Protein AF-A0A7G1P0U5-F1 (afdb_monomer_lite)

Organism: NCBI:txid47760

Secondary structure (DSSP, 8-state):
-PPP-TTSSSS-HHHHHHHHHHHHHHHHHTT--TTTHHHHHHHHHHHTT--HHHHHHHHHHH-TTTS-EESSSSS--SSEEE-HHHHHHHHHTT-----------TTSPP-

pLDDT: mean 77.1, std 14.87, range [30.61, 93.44]

Radius of gyration: 14.6 Å; chains: 1; bounding box: 36×37×36 Å

Foldseek 3Di:
DDDDPPLQQDDDLVVLQVLLVVCVVVCVVVVPDLQCSLVSSLVSVVVVVDDPSSSVVSSQCSHPVRHFAFPDQAPDGPATPHCRVNVVSCVVSVHDGGHGDDDDDPPDDRD

Structure (mmCIF, N/CA/C/O backbone):
data_AF-A0A7G1P0U5-F1
#
_entry.id   AF-A0A7G1P0U5-F1
#
loop_
_atom_site.group_PDB
_atom_site.id
_atom_site.type_symbol
_atom_site.label_atom_id
_atom_site.label_alt_id
_atom_site.label_comp_id
_atom_site.label_asym_id
_atom_site.label_entity_id
_atom_site.label_seq_id
_atom_site.pdbx_PDB_ins_code
_atom_site.Cartn_x
_atom_site.Cartn_y
_atom_site.Cartn_z
_atom_site.occupancy
_atom_site.B_iso_or_equiv
_atom_site.auth_seq_id
_atom_site.auth_comp_id
_atom_site.auth_asym_id
_atom_site.auth_atom_id
_atom_site.pdbx_PDB_model_num
ATOM 1 N N . MET A 1 1 ? 10.736 25.171 19.314 1.00 32.69 1 MET A N 1
ATOM 2 C CA . MET A 1 1 ? 9.433 24.479 19.254 1.00 32.69 1 MET A CA 1
ATOM 3 C C . MET A 1 1 ? 9.330 23.809 17.894 1.00 32.69 1 MET A C 1
ATOM 5 O O . MET A 1 1 ? 9.137 24.509 16.912 1.00 32.69 1 MET A O 1
ATOM 9 N N . GLY A 1 2 ? 9.586 22.502 17.818 1.00 32.84 2 GLY A N 1
ATOM 10 C CA . GLY A 1 2 ? 9.363 21.719 16.599 1.00 32.84 2 GLY A CA 1
ATOM 11 C C . GLY A 1 2 ? 7.915 21.244 16.590 1.00 32.84 2 GLY A C 1
ATOM 12 O O . GLY A 1 2 ? 7.485 20.626 17.561 1.00 32.84 2 GLY A O 1
ATOM 13 N N . GLY A 1 3 ? 7.150 21.608 15.561 1.00 30.61 3 GLY A N 1
ATOM 14 C CA . GLY A 1 3 ? 5.766 21.159 15.403 1.00 30.61 3 GLY A CA 1
ATOM 15 C C . GLY A 1 3 ? 5.688 19.636 15.237 1.00 30.61 3 GLY A C 1
ATOM 16 O O . GLY A 1 3 ? 6.656 19.025 14.777 1.00 30.61 3 GLY A O 1
ATOM 17 N N . PRO A 1 4 ? 4.570 18.999 15.619 1.00 42.53 4 PRO A N 1
ATOM 18 C CA . PRO A 1 4 ? 4.472 17.552 15.572 1.00 42.53 4 PRO A CA 1
ATOM 19 C C . PRO A 1 4 ? 4.399 17.082 14.112 1.00 42.53 4 PRO A C 1
ATOM 21 O O . PRO A 1 4 ? 3.603 17.590 13.323 1.00 42.53 4 PRO A O 1
ATOM 24 N N . ALA A 1 5 ? 5.213 16.083 13.762 1.00 44.66 5 ALA A N 1
ATOM 25 C CA . ALA A 1 5 ? 5.191 15.353 12.489 1.00 44.66 5 ALA A CA 1
ATOM 26 C C . ALA A 1 5 ? 3.934 14.449 12.369 1.00 44.66 5 ALA A C 1
ATOM 28 O O . ALA A 1 5 ? 4.006 13.253 12.098 1.00 44.66 5 ALA A O 1
ATOM 29 N N . ALA A 1 6 ? 2.758 15.025 12.623 1.00 43.09 6 ALA A N 1
ATOM 30 C CA . ALA A 1 6 ? 1.511 14.361 13.006 1.00 43.09 6 ALA A CA 1
ATOM 31 C C . ALA A 1 6 ? 0.664 13.800 11.846 1.00 43.09 6 ALA A C 1
ATOM 33 O O . ALA A 1 6 ? -0.531 13.594 12.016 1.00 43.09 6 ALA A O 1
ATOM 34 N N . GLY A 1 7 ? 1.234 13.562 10.663 1.00 46.41 7 GLY A N 1
ATOM 35 C CA . GLY A 1 7 ? 0.455 13.056 9.520 1.00 46.41 7 GLY A CA 1
ATOM 36 C C . GLY A 1 7 ? 0.308 11.529 9.478 1.00 46.41 7 GLY A C 1
ATOM 37 O O . GLY A 1 7 ? -0.741 11.012 9.107 1.00 46.41 7 GLY A O 1
ATOM 38 N N . HIS A 1 8 ? 1.357 10.801 9.875 1.00 51.72 8 HIS A N 1
ATOM 39 C CA . HIS A 1 8 ? 1.498 9.362 9.594 1.00 51.72 8 HIS A CA 1
ATOM 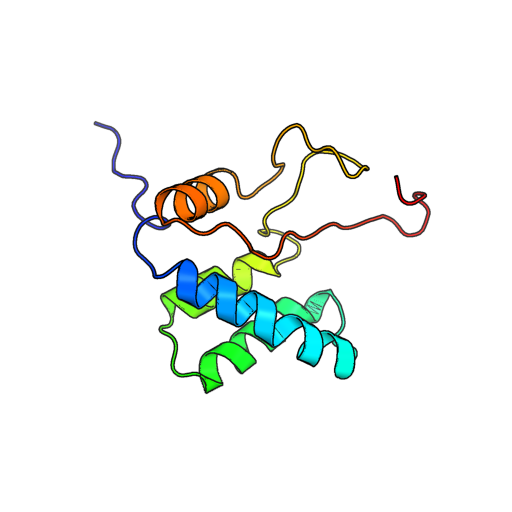40 C C . HIS A 1 8 ? 1.201 8.442 10.791 1.00 51.72 8 HIS A C 1
ATOM 42 O O . HIS A 1 8 ? 1.173 7.224 10.635 1.00 51.72 8 HIS A O 1
ATOM 48 N N . HIS A 1 9 ? 0.973 9.002 11.981 1.00 52.38 9 HIS A N 1
ATOM 49 C CA . HIS A 1 9 ? 0.827 8.234 13.225 1.00 52.38 9 HIS A CA 1
ATOM 50 C C . HIS A 1 9 ? -0.627 7.896 13.608 1.00 52.38 9 HIS A C 1
ATOM 52 O O . HIS A 1 9 ? -0.827 7.211 14.603 1.00 52.38 9 HIS A O 1
ATOM 58 N N . PHE A 1 10 ? -1.639 8.370 12.868 1.00 54.94 10 PHE A N 1
ATOM 59 C CA . PHE A 1 10 ? -3.024 8.390 13.375 1.00 54.94 10 PHE A CA 1
ATOM 60 C C . PHE A 1 10 ? -4.038 7.484 12.679 1.00 54.94 10 PHE A C 1
ATOM 62 O O . PHE A 1 10 ? -5.170 7.420 13.152 1.00 54.94 10 PHE A O 1
ATOM 69 N N . GLY A 1 11 ? -3.697 6.795 11.592 1.00 67.38 11 GLY A N 1
ATOM 70 C CA . GLY A 1 11 ? -4.661 5.895 10.961 1.00 67.38 11 GLY A CA 1
ATOM 71 C C . GLY A 1 11 ? -4.399 4.416 11.216 1.00 67.38 11 GLY A C 1
ATOM 72 O O . GLY A 1 11 ? -3.353 4.022 11.733 1.00 67.38 11 GLY A O 1
ATOM 73 N N . ASP A 1 12 ? -5.400 3.602 10.883 1.00 81.94 12 ASP A N 1
ATOM 74 C CA . ASP A 1 12 ? -5.431 2.170 11.168 1.00 81.94 12 ASP A CA 1
ATOM 75 C C . ASP A 1 12 ? -4.486 1.402 10.230 1.00 81.94 12 ASP A C 1
ATOM 77 O O . ASP A 1 12 ? -4.867 0.843 9.196 1.00 81.94 12 ASP A O 1
ATOM 81 N N . TRP A 1 13 ? -3.206 1.379 10.603 1.00 83.00 13 TRP A N 1
ATOM 82 C CA . TRP A 1 13 ? -2.170 0.642 9.884 1.00 83.00 13 TRP A CA 1
ATOM 83 C C . TRP A 1 13 ? -2.417 -0.869 9.854 1.00 83.00 13 TRP A C 1
ATOM 85 O O . TRP A 1 13 ? -1.911 -1.535 8.946 1.00 83.00 13 TRP A O 1
ATOM 95 N N . HIS A 1 14 ? -3.197 -1.424 10.787 1.00 86.44 14 HIS A N 1
ATOM 96 C CA . HIS A 1 14 ? -3.593 -2.829 10.740 1.00 86.44 14 HIS A CA 1
ATOM 97 C C . HIS A 1 14 ? -4.528 -3.078 9.567 1.00 86.44 14 HIS A C 1
ATOM 99 O O . HIS A 1 14 ? -4.247 -3.942 8.733 1.00 86.44 14 HIS A O 1
ATOM 105 N N . ARG A 1 15 ? -5.600 -2.291 9.466 1.00 85.06 15 ARG A N 1
ATOM 106 C CA . ARG A 1 15 ? -6.546 -2.394 8.357 1.00 85.06 15 ARG A CA 1
ATOM 107 C C . ARG A 1 15 ? -5.883 -2.076 7.022 1.00 85.06 15 ARG A C 1
ATOM 109 O O . ARG A 1 15 ? -6.058 -2.839 6.075 1.00 85.06 15 ARG A O 1
ATOM 116 N N . GLY A 1 16 ? -5.063 -1.026 6.963 1.00 84.38 16 GLY A N 1
ATOM 117 C CA . GLY A 1 16 ? -4.273 -0.701 5.774 1.00 84.38 16 GLY A CA 1
ATOM 118 C C . GLY A 1 16 ? -3.368 -1.861 5.348 1.00 84.38 16 GLY A C 1
ATOM 119 O O . GLY A 1 16 ? -3.407 -2.296 4.205 1.00 84.38 16 GLY A O 1
ATOM 120 N N . SER A 1 17 ? -2.606 -2.452 6.267 1.00 87.75 17 SER A N 1
ATOM 121 C CA . SER A 1 17 ? -1.707 -3.558 5.908 1.00 87.75 17 SER A CA 1
ATOM 122 C C . SER A 1 17 ? -2.461 -4.822 5.484 1.00 87.75 17 SER A C 1
ATOM 124 O O . SER A 1 17 ? -2.016 -5.516 4.574 1.00 87.75 17 SER A O 1
ATOM 126 N N . LEU A 1 18 ? -3.616 -5.111 6.093 1.00 89.31 18 LEU A N 1
ATOM 127 C CA . LEU A 1 18 ? -4.471 -6.228 5.682 1.00 89.31 18 LEU A CA 1
ATOM 128 C C . LEU A 1 18 ? -5.021 -6.031 4.269 1.00 89.31 18 LEU A C 1
ATOM 130 O O . LEU A 1 18 ? -4.903 -6.937 3.452 1.00 89.31 18 LEU A O 1
ATOM 134 N N . VAL A 1 19 ? -5.556 -4.846 3.960 1.00 89.31 19 VAL A N 1
ATOM 135 C CA . VAL A 1 19 ? -6.070 -4.542 2.616 1.00 89.31 19 VAL A CA 1
ATOM 136 C C . VAL A 1 19 ? -4.950 -4.566 1.580 1.00 89.31 19 VAL A C 1
ATOM 138 O O . VAL A 1 19 ? -5.145 -5.102 0.494 1.00 89.31 19 VAL A O 1
ATOM 141 N N . ALA A 1 20 ? -3.763 -4.051 1.913 1.00 88.62 20 ALA A N 1
ATOM 142 C CA . ALA A 1 20 ? -2.613 -4.131 1.020 1.00 88.62 20 ALA A CA 1
ATOM 143 C C . ALA A 1 20 ? -2.279 -5.588 0.678 1.00 88.62 20 ALA A C 1
ATOM 145 O O . ALA A 1 20 ? -2.105 -5.909 -0.493 1.00 88.62 20 ALA A O 1
ATOM 146 N N . LEU A 1 21 ? -2.209 -6.467 1.680 1.00 90.38 21 LEU A N 1
ATOM 147 C CA . LEU A 1 21 ? -1.894 -7.882 1.477 1.00 90.38 21 LEU A CA 1
ATOM 148 C C . LEU A 1 21 ? -2.994 -8.630 0.711 1.00 90.38 21 LEU A C 1
ATOM 150 O O . LEU A 1 21 ? -2.677 -9.521 -0.070 1.00 90.38 21 LEU A O 1
ATOM 154 N N . ASP A 1 22 ? -4.257 -8.262 0.919 1.00 91.19 22 ASP A N 1
ATOM 155 C CA . ASP A 1 22 ? -5.421 -8.877 0.273 1.00 91.19 22 ASP A CA 1
ATOM 156 C C . ASP A 1 22 ? -5.588 -8.448 -1.196 1.00 91.19 22 ASP A C 1
ATOM 158 O O . ASP A 1 22 ? -5.972 -9.248 -2.045 1.00 91.19 22 ASP A O 1
ATOM 162 N N . ALA A 1 23 ? -5.225 -7.207 -1.529 1.00 89.94 23 ALA A N 1
ATOM 163 C CA . ALA A 1 23 ? -5.297 -6.701 -2.899 1.00 89.94 23 ALA A CA 1
ATOM 164 C C . ALA A 1 23 ? -4.185 -7.261 -3.810 1.00 89.94 23 ALA A C 1
ATOM 166 O O . ALA A 1 23 ? -4.350 -7.311 -5.031 1.00 89.94 23 ALA A O 1
ATOM 167 N N . LEU A 1 24 ? -3.052 -7.688 -3.234 1.00 88.56 24 LEU A N 1
ATOM 168 C CA . LEU A 1 24 ? -1.880 -8.135 -3.993 1.00 88.56 24 LEU A CA 1
ATOM 169 C C . LEU A 1 24 ? -2.166 -9.357 -4.892 1.00 88.56 24 LEU A C 1
ATOM 171 O O . LEU A 1 24 ? -1.839 -9.285 -6.079 1.00 88.56 24 LEU A O 1
ATOM 175 N N . PRO A 1 25 ? -2.789 -10.453 -4.405 1.00 90.94 25 PRO A N 1
ATOM 176 C CA . PRO A 1 25 ? -3.160 -11.582 -5.257 1.00 90.94 25 PRO A CA 1
ATOM 177 C C . PRO A 1 25 ? -4.081 -11.194 -6.418 1.00 90.94 25 PRO A C 1
ATOM 179 O O . PRO A 1 25 ? -3.908 -11.704 -7.523 1.00 90.94 25 PRO A O 1
ATOM 182 N N . SER A 1 26 ? -5.026 -10.278 -6.193 1.00 90.44 26 SER A N 1
ATOM 183 C CA . SER A 1 26 ? -5.963 -9.816 -7.224 1.00 90.44 26 SER A CA 1
ATOM 184 C C . SER A 1 26 ? -5.242 -9.026 -8.318 1.00 90.44 26 SER A C 1
ATOM 186 O O . SER A 1 26 ? -5.369 -9.355 -9.497 1.00 90.44 26 SER A O 1
ATOM 188 N N . ALA A 1 27 ? -4.373 -8.082 -7.938 1.00 89.62 27 ALA A N 1
ATOM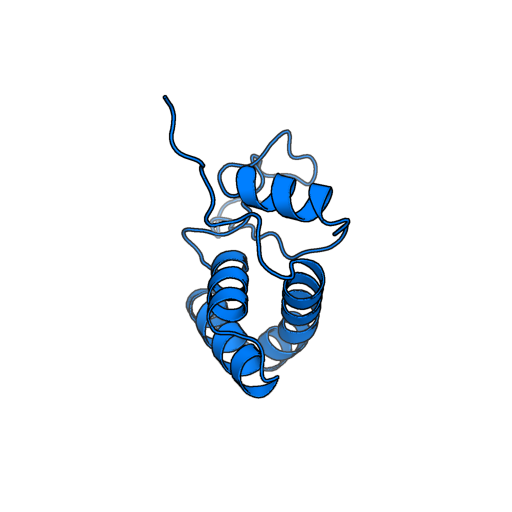 189 C CA . ALA A 1 27 ? -3.543 -7.337 -8.887 1.00 89.62 27 ALA A CA 1
ATOM 190 C C . ALA A 1 27 ? -2.618 -8.262 -9.705 1.00 89.62 27 ALA A C 1
ATOM 192 O O . ALA A 1 27 ? -2.438 -8.074 -10.910 1.00 89.62 27 ALA A O 1
ATOM 193 N N . GLN A 1 28 ? -2.058 -9.298 -9.066 1.00 90.06 28 GLN A N 1
ATOM 194 C CA . GLN A 1 28 ? -1.242 -10.315 -9.737 1.00 90.06 28 GLN A CA 1
ATOM 195 C C . GLN A 1 28 ? -2.060 -11.162 -10.718 1.00 90.06 28 GLN A C 1
ATOM 197 O O . GLN A 1 28 ? -1.616 -11.401 -11.842 1.00 90.06 28 GLN A O 1
ATOM 202 N N . HIS A 1 29 ? -3.251 -11.604 -10.310 1.00 93.44 29 HIS A N 1
ATOM 203 C CA . HIS A 1 29 ? -4.154 -12.392 -11.144 1.00 93.44 29 HIS A CA 1
ATOM 204 C C . HIS A 1 29 ? -4.589 -11.614 -12.395 1.00 93.44 29 HIS A C 1
ATOM 206 O O . HIS A 1 29 ? -4.585 -12.158 -13.500 1.00 93.44 29 HIS A O 1
ATOM 212 N N . GLU A 1 30 ? -4.891 -10.326 -12.238 1.00 93.25 30 GLU A N 1
ATOM 213 C CA . GLU A 1 30 ? -5.272 -9.426 -13.332 1.00 93.25 30 GLU A CA 1
ATOM 214 C C . GLU A 1 30 ? -4.083 -8.925 -14.166 1.00 93.25 30 GLU A C 1
ATOM 216 O O . GLU A 1 30 ? -4.277 -8.281 -15.196 1.00 93.25 30 GLU A O 1
ATOM 221 N N . ARG A 1 31 ? -2.847 -9.265 -13.769 1.00 92.50 31 ARG A N 1
ATOM 222 C CA . ARG A 1 31 ? -1.602 -8.829 -14.423 1.00 92.50 31 ARG A CA 1
ATOM 223 C C . ARG A 1 31 ? -1.514 -7.308 -14.557 1.00 92.50 31 ARG A C 1
ATOM 225 O O . ARG A 1 31 ? -1.061 -6.794 -15.583 1.00 92.50 31 ARG A O 1
ATOM 232 N N . VAL A 1 32 ? -1.938 -6.601 -13.512 1.00 92.06 32 VAL A N 1
ATOM 233 C CA . VAL A 1 32 ? -1.818 -5.144 -13.425 1.00 92.06 32 VAL A CA 1
ATOM 234 C C . VAL A 1 32 ? -0.343 -4.770 -13.565 1.00 92.06 32 VAL A C 1
ATOM 236 O O . VAL A 1 32 ? 0.527 -5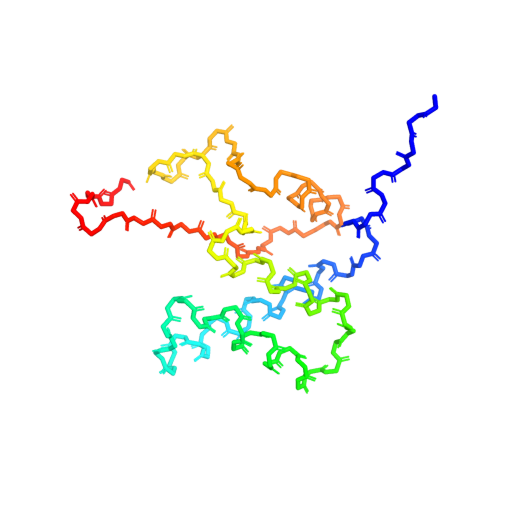.380 -12.936 1.00 92.06 32 VAL A O 1
ATOM 239 N N . LYS A 1 33 ? -0.044 -3.793 -14.424 1.00 89.31 33 LYS A N 1
ATOM 240 C CA . LYS A 1 33 ? 1.332 -3.323 -14.607 1.00 89.31 33 LYS A CA 1
ATOM 241 C C . LYS A 1 33 ? 1.830 -2.674 -13.325 1.00 89.31 33 LYS A C 1
ATOM 243 O O . LYS A 1 33 ? 1.045 -2.058 -12.612 1.00 89.31 33 LYS A O 1
ATOM 248 N N . ALA A 1 34 ? 3.128 -2.773 -13.049 1.00 82.88 34 ALA A N 1
ATOM 249 C CA . ALA A 1 34 ? 3.716 -2.261 -11.811 1.00 82.88 34 ALA A CA 1
ATOM 250 C C . ALA A 1 34 ? 3.387 -0.775 -11.573 1.00 82.88 34 ALA A C 1
ATOM 252 O O . ALA A 1 34 ? 3.065 -0.394 -10.450 1.00 82.88 34 ALA A O 1
ATOM 253 N N . GLU A 1 35 ? 3.399 0.037 -12.634 1.00 85.19 35 GLU A N 1
ATOM 254 C CA . GLU A 1 35 ? 3.023 1.453 -12.604 1.00 85.19 35 GLU A CA 1
ATOM 255 C C . GLU A 1 35 ? 1.557 1.714 -12.216 1.00 85.19 35 GLU A C 1
ATOM 257 O O . GLU A 1 35 ? 1.257 2.758 -11.638 1.00 85.19 35 GLU A O 1
ATOM 262 N N . ASP A 1 36 ? 0.670 0.749 -12.456 1.00 88.94 36 ASP A N 1
ATOM 263 C CA . ASP A 1 36 ? -0.774 0.869 -12.249 1.00 88.94 36 ASP A CA 1
ATOM 264 C C . ASP A 1 36 ? -1.241 0.227 -10.926 1.00 88.94 36 ASP A C 1
ATOM 266 O O . ASP A 1 36 ? -2.355 0.494 -10.469 1.00 88.94 36 ASP A O 1
ATOM 270 N N . VAL A 1 37 ? -0.402 -0.584 -10.258 1.00 88.25 37 VAL A N 1
ATOM 271 C CA . VAL A 1 37 ? -0.788 -1.316 -9.030 1.00 88.25 37 VAL A CA 1
ATOM 272 C C . VAL A 1 37 ? -1.246 -0.369 -7.919 1.00 88.25 37 VAL A C 1
ATOM 274 O O . VAL A 1 37 ? -2.218 -0.663 -7.228 1.00 88.25 37 VAL A O 1
ATOM 277 N N . ALA A 1 38 ? -0.598 0.787 -7.746 1.00 87.69 38 ALA A N 1
ATOM 278 C CA . ALA A 1 38 ? -0.994 1.747 -6.713 1.00 87.69 38 ALA A CA 1
ATOM 279 C C . ALA A 1 38 ? -2.413 2.297 -6.932 1.00 87.69 38 ALA A C 1
ATOM 281 O O . ALA A 1 38 ? -3.180 2.419 -5.975 1.00 87.69 38 ALA A O 1
ATOM 282 N N . ALA A 1 39 ? -2.772 2.592 -8.186 1.00 87.75 39 ALA A N 1
ATOM 283 C CA . ALA A 1 39 ? -4.110 3.051 -8.544 1.00 87.75 39 ALA A CA 1
ATOM 284 C C . ALA A 1 39 ? -5.141 1.931 -8.347 1.00 87.75 39 ALA A C 1
ATOM 286 O O . ALA A 1 39 ? -6.149 2.143 -7.674 1.00 87.75 39 ALA A O 1
ATOM 287 N N . TYR A 1 40 ? -4.833 0.722 -8.828 1.00 89.62 40 TYR A N 1
ATOM 288 C CA . TYR A 1 40 ? -5.682 -0.459 -8.660 1.00 89.62 40 TYR A CA 1
ATOM 289 C C . TYR A 1 40 ? -5.995 -0.746 -7.185 1.00 89.62 40 TYR A C 1
ATOM 291 O O . TYR A 1 40 ? -7.153 -0.914 -6.808 1.00 89.62 40 TYR A O 1
ATOM 299 N N . VAL A 1 41 ? -4.977 -0.750 -6.316 1.00 87.81 41 VAL A N 1
ATOM 300 C CA . VAL A 1 41 ? -5.173 -0.993 -4.878 1.00 87.81 41 VAL A CA 1
ATOM 301 C C . VAL A 1 41 ? -5.993 0.129 -4.238 1.00 87.81 41 VAL A C 1
ATOM 303 O O . VAL A 1 41 ? -6.805 -0.146 -3.357 1.00 87.81 41 VAL A O 1
ATOM 306 N N . GLY A 1 42 ? -5.837 1.377 -4.690 1.00 86.50 42 GLY A N 1
ATOM 307 C CA . GLY A 1 42 ? -6.671 2.500 -4.253 1.00 86.50 42 GLY A CA 1
ATOM 308 C C . GLY A 1 42 ? -8.157 2.321 -4.590 1.00 86.50 42 GLY A C 1
ATOM 309 O O . GLY A 1 42 ? -9.019 2.615 -3.758 1.00 86.50 42 GLY A O 1
ATOM 310 N N . GLU A 1 43 ? -8.466 1.796 -5.776 1.00 87.94 43 GLU A N 1
ATOM 311 C CA . GLU A 1 43 ? -9.837 1.481 -6.202 1.00 87.94 43 GLU A CA 1
ATOM 312 C C . GLU A 1 43 ? -10.405 0.264 -5.461 1.00 87.94 43 GLU A C 1
ATOM 314 O O . GLU A 1 43 ? -11.521 0.331 -4.936 1.00 87.94 43 GLU A O 1
ATOM 319 N N . TYR A 1 44 ? -9.614 -0.806 -5.324 1.00 87.56 44 TYR A N 1
ATOM 320 C CA . TYR A 1 44 ? -9.954 -1.979 -4.512 1.00 87.56 44 TYR A CA 1
ATOM 321 C C . TYR A 1 44 ? -10.321 -1.564 -3.084 1.00 87.56 44 TYR A C 1
ATOM 323 O O . TYR A 1 44 ? -11.375 -1.913 -2.550 1.00 87.56 44 TYR A O 1
ATOM 331 N N . ALA A 1 45 ? -9.476 -0.721 -2.493 1.00 85.62 45 ALA A N 1
ATOM 332 C CA . ALA A 1 45 ? -9.667 -0.144 -1.181 1.00 85.62 45 ALA A CA 1
ATOM 333 C C . ALA A 1 45 ? -10.962 0.675 -1.083 1.00 85.62 45 ALA A C 1
ATOM 335 O O . ALA A 1 45 ? -11.729 0.522 -0.130 1.00 85.62 45 ALA A O 1
ATOM 336 N N . ALA A 1 46 ? -11.250 1.522 -2.073 1.00 84.94 46 ALA A N 1
ATOM 337 C CA . ALA A 1 46 ? -12.480 2.307 -2.099 1.00 84.94 46 ALA A CA 1
ATOM 338 C C . ALA A 1 46 ? -13.741 1.426 -2.039 1.00 84.94 46 ALA A C 1
ATOM 340 O O . ALA A 1 46 ? -14.684 1.777 -1.324 1.00 84.94 46 ALA A O 1
ATOM 341 N N . GLY A 1 47 ? -13.725 0.266 -2.705 1.00 84.81 47 GLY A N 1
ATOM 342 C CA . GLY A 1 47 ? -14.802 -0.728 -2.657 1.00 84.81 47 GLY A CA 1
ATOM 343 C C . GLY A 1 47 ? -15.057 -1.328 -1.266 1.00 84.81 47 GLY A C 1
ATOM 344 O O . GLY A 1 47 ? -16.170 -1.765 -0.983 1.00 84.81 47 GLY A O 1
ATOM 345 N N . LEU A 1 48 ? -14.068 -1.287 -0.366 1.00 85.31 48 LEU A N 1
ATOM 346 C CA . LEU A 1 48 ? -14.149 -1.820 1.002 1.00 85.31 48 LEU A CA 1
ATOM 347 C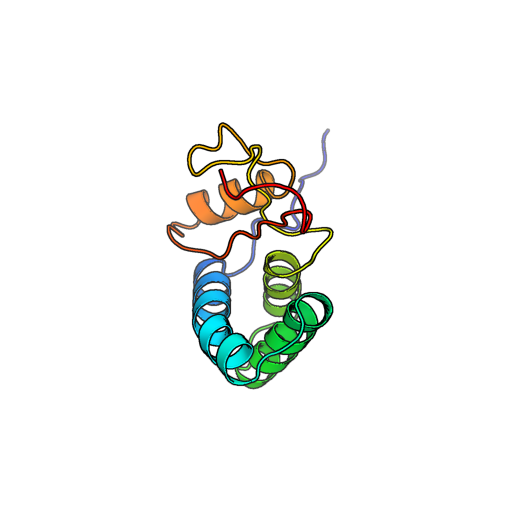 C . LEU A 1 48 ? -14.579 -0.781 2.053 1.00 85.31 48 LEU A C 1
ATOM 349 O O . LEU A 1 48 ? -14.564 -1.063 3.257 1.00 85.31 48 LEU A O 1
ATOM 353 N N . GLY A 1 49 ? -14.931 0.436 1.628 1.00 82.31 49 GLY A N 1
ATOM 354 C CA . GLY A 1 49 ? -15.425 1.484 2.525 1.00 82.31 49 GLY A CA 1
ATOM 355 C C . GLY A 1 49 ? -14.383 2.013 3.517 1.00 82.31 49 GLY A C 1
ATOM 356 O O . GLY A 1 49 ? -14.748 2.523 4.574 1.00 82.31 49 GLY A O 1
ATOM 357 N N . ILE A 1 50 ? -13.090 1.886 3.209 1.00 79.12 50 ILE A N 1
ATOM 358 C CA . ILE A 1 50 ? -12.018 2.516 3.996 1.00 79.12 50 ILE A CA 1
ATOM 359 C C . ILE A 1 50 ? -11.980 4.024 3.759 1.00 79.12 50 ILE A C 1
ATOM 361 O O . ILE A 1 50 ? -12.384 4.517 2.700 1.00 79.12 50 ILE A O 1
ATOM 365 N N . SER A 1 51 ? -11.513 4.760 4.761 1.00 79.44 51 SER A N 1
ATOM 366 C CA . SER A 1 51 ? -11.417 6.219 4.737 1.00 79.44 51 SER A CA 1
ATOM 367 C C . SER A 1 51 ? -10.427 6.716 3.683 1.00 79.44 51 SER A C 1
ATOM 369 O O . SER A 1 51 ? -9.540 5.988 3.238 1.00 79.44 51 SER A O 1
ATOM 371 N N . THR A 1 52 ? -10.557 7.982 3.287 1.00 78.31 52 THR A N 1
ATOM 372 C CA . THR A 1 52 ? -9.638 8.619 2.332 1.00 78.31 52 THR A CA 1
ATOM 373 C C . THR A 1 52 ? -8.188 8.562 2.809 1.00 78.31 52 THR A C 1
ATOM 375 O O . THR A 1 52 ? -7.316 8.202 2.027 1.00 78.31 52 THR A O 1
ATOM 378 N N . TRP A 1 53 ? -7.936 8.816 4.098 1.00 77.00 53 TRP A N 1
ATOM 379 C CA . TRP A 1 53 ? -6.589 8.719 4.666 1.00 77.00 53 TRP A CA 1
ATOM 380 C C . TRP A 1 53 ? -6.020 7.302 4.530 1.00 77.00 53 TRP A C 1
ATOM 382 O O . TRP A 1 53 ? -4.881 7.132 4.109 1.00 77.00 53 TRP A O 1
ATOM 392 N N . GLU A 1 54 ? -6.816 6.268 4.834 1.00 74.62 54 GLU A N 1
ATOM 393 C CA . GLU A 1 54 ? -6.362 4.872 4.730 1.00 74.62 54 GLU A CA 1
ATOM 394 C C . GLU A 1 54 ? -6.053 4.499 3.277 1.00 74.62 54 GLU A C 1
ATOM 396 O O . GLU A 1 54 ? -5.085 3.785 3.027 1.00 74.62 54 GLU A O 1
ATOM 401 N N . ARG A 1 55 ? -6.825 5.022 2.315 1.00 76.19 55 ARG A N 1
ATOM 402 C CA . ARG A 1 55 ? -6.566 4.840 0.877 1.00 76.19 55 ARG A CA 1
ATOM 403 C C . ARG A 1 55 ? -5.279 5.522 0.433 1.00 76.19 55 ARG A C 1
ATOM 405 O O . ARG A 1 55 ? -4.507 4.924 -0.309 1.00 76.19 55 ARG A O 1
ATOM 412 N N . GLU A 1 56 ? -5.034 6.746 0.887 1.00 74.94 56 GLU A N 1
ATOM 413 C CA . GLU A 1 56 ? -3.795 7.467 0.590 1.00 74.94 56 GLU A CA 1
ATOM 414 C C . GLU A 1 56 ? -2.588 6.729 1.180 1.00 74.94 56 GLU A C 1
ATOM 416 O O . GLU A 1 56 ? -1.618 6.469 0.468 1.00 74.94 56 GLU A O 1
ATOM 421 N N . ALA A 1 57 ? -2.679 6.297 2.441 1.00 76.81 57 ALA A N 1
ATOM 422 C CA . ALA A 1 57 ? -1.649 5.503 3.105 1.00 76.81 57 ALA A CA 1
ATOM 423 C C . ALA A 1 57 ? -1.373 4.178 2.367 1.00 76.81 57 ALA A C 1
ATOM 425 O O . ALA A 1 57 ? -0.214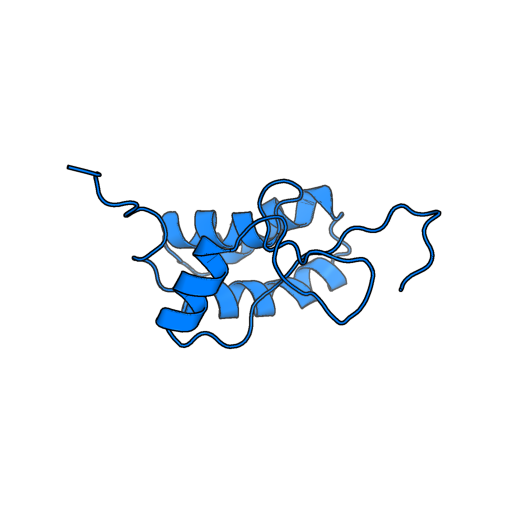 3.841 2.118 1.00 76.81 57 ALA A O 1
ATOM 426 N N . LEU A 1 58 ? -2.421 3.465 1.948 1.00 79.88 58 LEU A N 1
ATOM 427 C CA . LEU A 1 58 ? -2.336 2.263 1.112 1.00 79.88 58 LEU A CA 1
ATOM 428 C C . LEU A 1 58 ? -1.654 2.520 -0.233 1.00 79.88 58 LEU A C 1
ATOM 430 O O . LEU A 1 58 ? -0.762 1.768 -0.621 1.00 79.88 58 LEU A O 1
ATOM 434 N N . GLY A 1 59 ? -2.038 3.593 -0.925 1.00 76.25 59 GLY A N 1
ATOM 435 C CA . GLY A 1 59 ? -1.456 3.972 -2.211 1.00 76.25 59 GLY A CA 1
ATOM 436 C C . GLY A 1 59 ? 0.049 4.225 -2.117 1.00 76.25 59 GLY A C 1
ATOM 437 O O . GLY A 1 59 ? 0.790 3.883 -3.039 1.00 76.25 59 GLY A O 1
ATOM 438 N N . THR A 1 60 ? 0.534 4.742 -0.979 1.00 81.62 60 THR A N 1
ATOM 439 C CA . THR A 1 60 ? 1.981 4.914 -0.776 1.00 81.62 60 THR A CA 1
ATOM 440 C C . THR A 1 60 ? 2.737 3.589 -0.771 1.00 81.62 60 THR A C 1
ATOM 442 O O . THR A 1 60 ? 3.799 3.523 -1.379 1.00 81.62 60 THR A O 1
ATOM 445 N N . LEU A 1 61 ? 2.183 2.511 -0.200 1.00 85.19 61 LEU A N 1
ATOM 446 C CA . LEU A 1 61 ? 2.855 1.202 -0.123 1.00 85.19 61 LEU A CA 1
ATOM 447 C C . LEU A 1 61 ? 3.201 0.618 -1.498 1.00 85.19 61 LEU A C 1
ATOM 449 O O . LEU A 1 61 ? 4.211 -0.069 -1.639 1.00 85.19 61 LEU A O 1
ATOM 453 N N . TYR A 1 62 ? 2.385 0.930 -2.502 1.00 85.44 62 TYR A N 1
ATOM 454 C CA . TYR A 1 62 ? 2.533 0.458 -3.876 1.00 85.44 62 TYR A CA 1
ATOM 455 C C . TYR A 1 62 ? 3.135 1.498 -4.824 1.00 85.44 62 TYR A C 1
ATOM 457 O O . TYR A 1 62 ? 3.356 1.213 -5.998 1.00 85.44 62 TYR A O 1
ATOM 465 N N . SER A 1 63 ? 3.416 2.708 -4.339 1.00 83.06 63 SER A N 1
ATOM 466 C CA . SER A 1 63 ? 3.948 3.785 -5.168 1.00 83.06 63 SER A CA 1
ATOM 467 C C . SER A 1 63 ? 5.422 3.561 -5.504 1.00 83.06 63 SER A C 1
ATOM 469 O O . SER A 1 63 ? 6.258 3.391 -4.618 1.00 83.06 63 SER A O 1
ATOM 471 N N . LEU A 1 64 ? 5.768 3.660 -6.791 1.00 76.25 64 LEU A N 1
ATOM 472 C CA . LEU A 1 64 ? 7.153 3.649 -7.280 1.00 76.25 64 LEU A CA 1
ATOM 473 C C . LEU A 1 64 ? 8.059 4.669 -6.573 1.00 76.25 64 LEU A C 1
ATOM 475 O O . LEU A 1 64 ? 9.229 4.384 -6.330 1.00 76.25 64 LEU A O 1
ATOM 479 N N . GLY A 1 65 ? 7.519 5.839 -6.229 1.00 75.25 65 GLY A N 1
ATOM 480 C CA . GLY A 1 65 ? 8.293 6.944 -5.662 1.00 75.25 65 GLY A CA 1
ATOM 481 C C . GLY A 1 65 ? 8.200 7.107 -4.145 1.00 75.25 65 GLY A C 1
ATOM 482 O O . GLY A 1 65 ? 8.926 7.938 -3.613 1.00 75.25 65 GLY A O 1
ATOM 483 N N . ASN A 1 66 ? 7.299 6.390 -3.461 1.00 78.94 66 ASN A N 1
ATOM 484 C CA . ASN A 1 66 ? 6.968 6.668 -2.053 1.00 78.94 66 ASN A CA 1
ATOM 485 C C . ASN A 1 66 ? 6.647 5.407 -1.226 1.00 78.94 66 ASN A C 1
ATOM 487 O O . ASN A 1 66 ? 5.923 5.475 -0.231 1.00 78.94 66 ASN A O 1
ATOM 491 N N . SER A 1 67 ? 7.094 4.233 -1.669 1.00 84.81 67 SER A N 1
ATOM 492 C CA . SER A 1 67 ? 6.869 2.967 -0.966 1.00 84.81 67 SER A CA 1
ATOM 493 C C . SER A 1 67 ? 7.819 2.764 0.214 1.00 84.81 67 SER A C 1
ATOM 495 O O . SER A 1 67 ? 8.684 3.586 0.516 1.00 84.81 67 SER A O 1
ATOM 497 N N . ILE A 1 68 ? 7.634 1.664 0.948 1.00 84.88 68 ILE A N 1
ATOM 498 C CA . ILE A 1 68 ? 8.667 1.182 1.866 1.00 84.88 68 ILE A CA 1
ATOM 499 C C . ILE A 1 68 ? 9.724 0.483 1.013 1.00 84.88 68 ILE A C 1
ATOM 501 O O . ILE A 1 68 ? 9.471 -0.602 0.481 1.00 84.88 68 ILE A O 1
ATOM 505 N N . GLN A 1 69 ? 10.891 1.113 0.891 1.00 82.62 69 GLN A N 1
ATOM 506 C CA . GLN A 1 69 ? 11.984 0.647 0.038 1.00 82.62 69 GLN A CA 1
ATOM 507 C C . GLN A 1 69 ? 13.159 0.204 0.906 1.00 82.62 69 GLN A C 1
ATOM 509 O O . GLN A 1 69 ? 13.807 1.053 1.519 1.00 82.62 69 GLN A O 1
ATOM 514 N N . PRO A 1 70 ? 13.450 -1.101 1.008 1.00 76.56 70 PRO A N 1
ATOM 515 C CA . PRO A 1 70 ? 14.622 -1.579 1.732 1.00 76.56 70 PRO A CA 1
ATOM 516 C C . PRO A 1 70 ? 15.920 -1.035 1.114 1.00 76.56 70 PRO A C 1
ATOM 518 O O . PRO A 1 70 ? 16.037 -0.948 -0.106 1.00 76.56 70 PRO A O 1
ATOM 521 N N . SER A 1 71 ? 16.908 -0.684 1.939 1.00 71.38 71 SER A N 1
ATOM 522 C CA . SER A 1 71 ? 18.248 -0.337 1.454 1.00 71.38 71 SER A CA 1
ATOM 523 C C . SER A 1 71 ? 19.067 -1.607 1.206 1.00 71.38 71 SER A C 1
ATOM 525 O O . SER A 1 71 ? 19.456 -2.277 2.164 1.00 71.38 71 SER A O 1
ATOM 527 N N . GLY A 1 72 ? 19.347 -1.922 -0.057 1.00 65.44 72 GLY A N 1
ATOM 528 C CA . GLY A 1 72 ? 20.168 -3.069 -0.457 1.00 65.44 72 GLY A CA 1
ATOM 529 C C . GLY A 1 72 ? 19.563 -3.857 -1.618 1.00 65.44 72 GLY A C 1
ATOM 530 O O . GLY A 1 72 ? 18.380 -3.727 -1.930 1.00 65.44 72 GLY A O 1
ATOM 531 N N . ASP A 1 73 ? 20.394 -4.670 -2.258 1.00 60.84 73 ASP A N 1
ATOM 532 C CA . ASP A 1 73 ? 20.062 -5.538 -3.393 1.00 60.84 73 ASP A CA 1
ATOM 533 C C . ASP A 1 73 ? 19.548 -6.932 -2.969 1.00 60.84 73 ASP A C 1
ATOM 535 O O . ASP A 1 73 ? 18.754 -7.526 -3.698 1.00 60.84 73 ASP A O 1
ATOM 539 N N . GLY A 1 74 ? 19.907 -7.419 -1.773 1.00 55.19 74 GLY A N 1
ATOM 540 C CA . GLY A 1 74 ? 19.560 -8.760 -1.261 1.00 55.19 74 GLY A CA 1
ATOM 541 C C . GLY A 1 74 ? 18.512 -8.812 -0.134 1.00 55.19 74 GLY A C 1
ATOM 542 O O . GLY A 1 74 ? 17.904 -7.808 0.236 1.00 55.19 74 GLY A O 1
ATOM 543 N N . TYR A 1 75 ? 18.244 -10.003 0.413 1.00 54.75 75 TYR A N 1
ATOM 544 C CA . TYR A 1 75 ? 17.226 -10.249 1.461 1.00 54.75 75 TYR A CA 1
ATOM 545 C C . TYR A 1 75 ? 17.545 -9.629 2.834 1.00 54.75 75 TYR A C 1
ATOM 547 O O . TYR A 1 75 ? 16.672 -9.561 3.700 1.00 54.75 75 TYR A O 1
ATOM 555 N N . ILE A 1 76 ? 18.784 -9.175 3.039 1.00 53.88 76 ILE A N 1
ATOM 556 C CA . ILE A 1 76 ? 19.243 -8.538 4.275 1.00 53.88 76 ILE A CA 1
ATOM 557 C C . ILE A 1 76 ? 19.350 -7.038 4.012 1.00 53.88 76 ILE A C 1
ATOM 559 O O . ILE A 1 76 ? 20.267 -6.578 3.340 1.00 53.88 76 ILE A O 1
ATOM 563 N N . SER A 1 77 ? 18.383 -6.284 4.529 1.00 62.41 77 SER A N 1
ATOM 564 C CA . SER A 1 77 ? 18.389 -4.824 4.479 1.00 62.41 77 SER A CA 1
ATOM 565 C C . SER A 1 77 ? 18.856 -4.256 5.814 1.00 62.41 77 SER A C 1
ATOM 567 O O . SER A 1 77 ? 18.296 -4.603 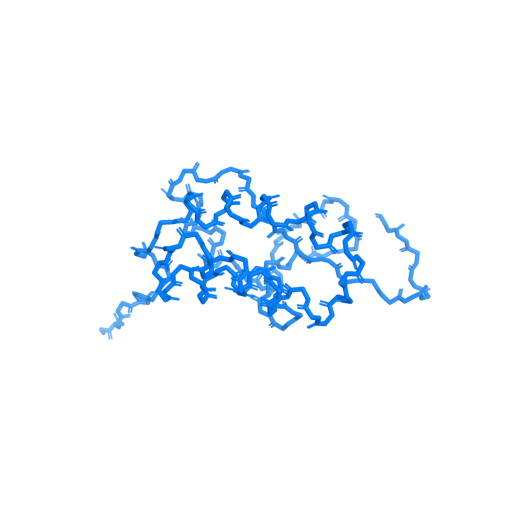6.853 1.00 62.41 77 SER A O 1
ATOM 569 N N . ASN A 1 78 ? 19.825 -3.339 5.788 1.00 64.06 78 ASN A N 1
ATOM 570 C CA . ASN A 1 78 ? 20.292 -2.625 6.986 1.00 64.06 78 ASN A CA 1
ATOM 571 C C . ASN A 1 78 ? 19.489 -1.339 7.272 1.00 64.06 78 ASN A C 1
ATOM 573 O O . ASN A 1 78 ? 19.855 -0.568 8.157 1.00 64.06 78 ASN A O 1
ATOM 577 N N . GLY A 1 79 ? 18.410 -1.085 6.525 1.00 64.44 79 GLY A N 1
ATOM 578 C CA . GLY A 1 79 ? 17.608 0.130 6.657 1.00 64.44 79 GLY A CA 1
ATOM 579 C C . GLY A 1 79 ? 16.525 0.274 5.588 1.00 64.44 79 GLY A C 1
ATOM 580 O O . GLY A 1 79 ? 16.135 -0.693 4.934 1.00 64.44 79 GLY A O 1
ATOM 581 N N . PHE A 1 80 ? 16.026 1.495 5.405 1.00 68.69 80 PHE A N 1
ATOM 582 C CA . PHE A 1 80 ? 15.099 1.828 4.322 1.00 68.69 80 PHE A CA 1
ATOM 583 C C . PHE A 1 80 ? 15.576 3.086 3.597 1.00 68.69 80 PHE A C 1
ATOM 585 O O . PHE A 1 80 ? 15.963 4.055 4.251 1.00 68.69 80 PHE A O 1
ATOM 592 N N . ILE A 1 81 ? 15.532 3.060 2.265 1.00 71.44 81 ILE A N 1
ATOM 593 C CA . ILE A 1 81 ? 15.741 4.221 1.388 1.00 71.44 81 ILE A CA 1
ATOM 594 C C . ILE A 1 81 ? 14.585 5.208 1.577 1.00 71.44 81 ILE A C 1
ATOM 596 O O . ILE A 1 81 ? 14.813 6.407 1.701 1.00 71.44 81 ILE A O 1
ATOM 600 N N . ASP A 1 82 ? 13.359 4.688 1.677 1.00 74.12 82 ASP A N 1
ATOM 601 C CA . ASP A 1 82 ? 12.154 5.453 1.991 1.00 74.12 82 ASP A CA 1
ATOM 602 C C . ASP A 1 82 ? 11.198 4.634 2.876 1.00 74.12 82 ASP A C 1
ATOM 604 O O . ASP A 1 82 ? 11.195 3.401 2.862 1.00 74.12 82 ASP A O 1
ATOM 608 N N . GLY A 1 83 ? 10.387 5.327 3.675 1.00 78.31 83 GLY A N 1
ATOM 609 C CA . GLY A 1 83 ? 9.359 4.728 4.518 1.00 78.31 83 GLY A CA 1
ATOM 610 C C . GLY A 1 83 ? 9.778 4.419 5.953 1.00 78.31 83 GLY A C 1
ATOM 611 O O . GLY A 1 83 ? 8.992 3.801 6.663 1.00 78.31 83 GLY A O 1
ATOM 612 N N . GLN A 1 84 ? 10.942 4.880 6.429 1.00 83.00 84 GLN A N 1
ATOM 613 C CA . GLN A 1 84 ? 11.396 4.659 7.817 1.00 83.00 84 GLN A CA 1
ATOM 614 C C . GLN A 1 84 ? 10.347 5.092 8.857 1.00 83.00 84 GLN A C 1
ATOM 616 O O . GLN A 1 84 ? 9.990 4.317 9.742 1.00 83.00 84 GLN A O 1
ATOM 621 N N . HIS A 1 85 ? 9.783 6.296 8.707 1.00 83.00 85 HIS A N 1
ATOM 622 C CA . HIS A 1 85 ? 8.727 6.795 9.596 1.00 83.00 85 HIS A CA 1
ATOM 623 C C . HIS A 1 85 ? 7.440 5.955 9.522 1.00 83.00 85 HIS A C 1
ATOM 625 O O . HIS A 1 85 ? 6.785 5.753 10.541 1.00 83.00 85 HIS A O 1
ATOM 631 N N . ARG A 1 86 ? 7.087 5.429 8.336 1.00 84.12 86 ARG A N 1
ATOM 632 C CA . ARG A 1 86 ? 5.919 4.546 8.152 1.00 84.12 86 ARG A CA 1
ATOM 633 C C . ARG A 1 86 ? 6.143 3.193 8.815 1.00 84.12 86 ARG A C 1
ATOM 635 O O . ARG A 1 86 ? 5.260 2.709 9.509 1.00 84.12 86 ARG A O 1
ATOM 642 N N . VAL A 1 87 ? 7.329 2.612 8.646 1.00 86.06 87 VAL A N 1
ATOM 643 C CA . VAL A 1 87 ? 7.704 1.351 9.294 1.00 86.06 87 VAL A CA 1
ATOM 644 C C . VAL A 1 87 ? 7.670 1.503 10.810 1.00 86.06 87 VAL A C 1
ATOM 646 O O . VAL A 1 87 ? 7.092 0.653 11.479 1.00 86.06 87 VAL A O 1
ATOM 649 N N . GLN A 1 88 ? 8.212 2.597 11.354 1.00 85.62 88 GLN A N 1
ATOM 650 C CA . GLN A 1 88 ? 8.131 2.856 12.791 1.00 85.62 88 GLN A CA 1
ATOM 651 C C . GLN A 1 88 ? 6.674 2.987 13.254 1.00 85.62 88 GLN A C 1
ATOM 653 O O . GLN A 1 88 ? 6.285 2.307 14.196 1.00 85.62 88 GLN A O 1
ATOM 658 N N . ALA A 1 89 ? 5.841 3.764 12.551 1.00 84.25 89 ALA A N 1
ATOM 659 C CA . ALA A 1 89 ? 4.423 3.904 12.887 1.00 84.25 89 ALA A CA 1
ATOM 660 C C . ALA A 1 89 ? 3.657 2.568 12.824 1.00 84.25 89 ALA A C 1
ATOM 662 O O . ALA A 1 89 ? 2.827 2.290 13.686 1.00 84.25 89 ALA A O 1
ATOM 663 N N . MET A 1 90 ? 3.959 1.714 11.841 1.00 87.38 90 MET A N 1
ATOM 664 C CA . MET A 1 90 ? 3.405 0.361 11.736 1.00 87.38 90 MET A CA 1
ATOM 665 C C . MET A 1 90 ? 3.842 -0.523 12.909 1.00 87.38 90 MET A C 1
ATOM 667 O O . MET A 1 90 ? 3.009 -1.205 13.502 1.00 87.38 90 MET A O 1
ATOM 671 N N . LEU A 1 91 ? 5.128 -0.502 13.267 1.00 89.62 91 LEU A N 1
ATOM 672 C CA . LEU A 1 91 ? 5.659 -1.274 14.391 1.00 89.62 91 LEU A CA 1
ATOM 673 C C . LEU A 1 91 ? 5.066 -0.815 15.728 1.00 89.62 91 LEU A C 1
ATOM 675 O O . LEU A 1 91 ? 4.664 -1.665 16.523 1.00 89.62 91 LEU A O 1
ATOM 679 N N . ASP A 1 92 ? 4.959 0.498 15.942 1.00 88.12 92 ASP A N 1
ATOM 680 C CA . ASP A 1 92 ? 4.328 1.102 17.122 1.00 88.12 92 ASP A CA 1
ATOM 681 C C . ASP A 1 92 ? 2.843 0.724 17.215 1.00 88.12 92 ASP A C 1
ATOM 683 O O . ASP A 1 92 ? 2.329 0.478 18.305 1.00 88.12 92 ASP A O 1
ATOM 687 N N . ALA A 1 93 ? 2.166 0.612 16.067 1.00 85.75 93 ALA A N 1
ATOM 688 C CA . ALA A 1 93 ? 0.785 0.151 15.974 1.00 85.75 93 ALA A CA 1
ATOM 689 C C . ALA A 1 93 ? 0.625 -1.373 16.136 1.00 85.75 93 ALA A C 1
ATOM 691 O O . ALA A 1 93 ? -0.502 -1.843 16.219 1.00 85.75 93 ALA A O 1
ATOM 692 N N . GLY A 1 94 ? 1.714 -2.153 16.193 1.00 90.06 94 GLY A N 1
ATOM 693 C CA . GLY A 1 94 ? 1.676 -3.615 16.332 1.00 90.06 94 GLY A CA 1
ATOM 694 C C . GLY A 1 94 ? 1.613 -4.394 15.012 1.00 90.06 94 GLY A C 1
ATOM 695 O O . GLY A 1 94 ? 1.531 -5.627 15.016 1.00 90.06 94 GLY A O 1
ATOM 696 N N . VAL A 1 95 ? 1.711 -3.715 13.869 1.00 90.12 95 VAL A N 1
ATOM 697 C CA . VAL A 1 95 ? 1.764 -4.345 12.548 1.00 90.12 95 VAL A CA 1
ATOM 698 C C . VAL A 1 95 ? 3.098 -5.068 12.368 1.00 90.12 95 VAL A C 1
ATOM 700 O O . VAL A 1 95 ? 4.177 -4.517 12.572 1.00 90.12 95 VAL A O 1
ATOM 703 N N . ARG A 1 96 ? 3.028 -6.336 11.950 1.00 90.44 96 ARG A N 1
ATOM 704 C CA . ARG A 1 96 ? 4.207 -7.192 11.706 1.00 90.44 96 ARG A CA 1
ATOM 705 C C . ARG A 1 96 ? 4.375 -7.618 10.254 1.00 90.44 96 ARG A C 1
ATOM 707 O O . ARG A 1 96 ? 5.406 -8.179 9.902 1.00 90.44 96 ARG A O 1
ATOM 714 N N . ARG A 1 97 ? 3.351 -7.406 9.429 1.00 90.44 97 ARG A N 1
ATOM 715 C CA . ARG A 1 97 ? 3.331 -7.786 8.016 1.00 90.44 97 ARG A CA 1
ATOM 716 C C . ARG A 1 97 ? 2.744 -6.640 7.223 1.00 90.44 97 ARG A C 1
ATOM 718 O O . ARG A 1 97 ? 1.691 -6.131 7.585 1.00 90.44 97 ARG A O 1
ATOM 725 N N . THR A 1 98 ? 3.437 -6.264 6.165 1.00 89.88 98 THR A N 1
ATOM 726 C CA . THR A 1 98 ? 3.016 -5.236 5.221 1.00 89.88 98 THR A CA 1
ATOM 727 C C . THR A 1 98 ? 3.693 -5.506 3.883 1.00 89.88 98 THR A C 1
ATOM 729 O O . THR A 1 98 ? 4.487 -6.444 3.758 1.00 89.88 98 THR A O 1
ATOM 732 N N . VAL A 1 99 ? 3.380 -4.685 2.893 1.00 88.19 99 VAL A N 1
ATOM 733 C CA . VAL A 1 99 ? 4.002 -4.735 1.578 1.00 88.19 99 VAL A CA 1
ATOM 734 C C . VAL A 1 99 ? 5.198 -3.795 1.568 1.00 88.19 99 VAL A C 1
ATOM 736 O O . VAL A 1 99 ? 5.095 -2.615 1.899 1.00 88.19 99 VAL A O 1
ATOM 739 N N . VAL A 1 100 ? 6.345 -4.348 1.197 1.00 86.75 100 VAL A N 1
ATOM 740 C CA . VAL A 1 100 ? 7.520 -3.577 0.805 1.00 86.75 100 VAL A CA 1
ATOM 741 C C . VAL A 1 100 ? 7.696 -3.753 -0.679 1.00 86.75 100 VAL A C 1
ATOM 743 O O . VAL A 1 100 ? 7.305 -4.776 -1.247 1.00 86.75 100 VAL A O 1
ATOM 746 N N . LEU A 1 101 ? 8.304 -2.764 -1.301 1.00 83.31 101 LEU A N 1
ATOM 747 C CA . LEU A 1 101 ? 8.418 -2.763 -2.731 1.00 83.31 101 LEU A CA 1
ATOM 748 C C . LEU A 1 101 ? 9.887 -2.641 -3.129 1.00 83.31 101 LEU A C 1
ATOM 750 O O . LEU A 1 101 ? 10.660 -1.869 -2.560 1.00 83.31 101 LEU A O 1
ATOM 754 N N . ARG A 1 102 ? 10.271 -3.492 -4.077 1.00 78.75 102 ARG A N 1
ATOM 755 C CA . ARG A 1 102 ? 11.637 -3.632 -4.557 1.00 78.75 102 ARG A CA 1
ATOM 756 C C . ARG A 1 102 ? 11.626 -3.583 -6.074 1.00 78.75 102 ARG A C 1
ATOM 758 O O . ARG A 1 102 ? 10.936 -4.378 -6.707 1.00 78.75 102 ARG A O 1
ATOM 765 N N . TYR A 1 103 ? 12.407 -2.666 -6.629 1.00 73.44 103 TYR A N 1
ATOM 766 C CA . TYR A 1 103 ? 12.655 -2.594 -8.060 1.00 73.44 103 TYR A CA 1
ATOM 767 C C . TYR A 1 103 ? 14.046 -3.105 -8.367 1.00 73.44 103 TYR A C 1
ATOM 769 O O . TYR A 1 103 ? 15.005 -2.794 -7.662 1.00 73.44 103 TYR A O 1
ATOM 777 N N . PHE A 1 104 ? 14.133 -3.855 -9.453 1.00 70.50 104 PHE A N 1
ATOM 778 C CA . PHE A 1 104 ? 15.390 -4.262 -10.043 1.00 70.50 104 PHE A CA 1
ATOM 779 C C . PHE A 1 104 ? 15.439 -3.692 -11.449 1.00 70.50 104 PHE A C 1
ATOM 781 O O . PHE A 1 104 ? 14.437 -3.706 -12.169 1.00 70.50 104 PHE A O 1
ATOM 788 N N . TRP A 1 105 ? 16.608 -3.205 -11.847 1.00 64.06 105 TRP A N 1
ATOM 789 C CA . TRP A 1 105 ? 16.852 -2.987 -13.262 1.00 64.06 105 TRP A CA 1
ATOM 790 C C . TRP A 1 105 ? 16.855 -4.352 -13.965 1.00 64.06 105 TRP A C 1
ATOM 792 O O . TRP A 1 105 ? 17.396 -5.298 -13.392 1.00 64.06 105 TRP A O 1
ATOM 802 N N . PRO A 1 106 ? 16.286 -4.475 -15.178 1.00 65.69 106 PRO A N 1
ATOM 803 C CA . PRO A 1 106 ? 16.185 -5.754 -15.891 1.00 65.69 106 PRO A CA 1
ATOM 804 C C . PRO A 1 106 ? 17.524 -6.489 -16.043 1.00 65.69 106 PRO A C 1
ATOM 806 O O . PRO A 1 106 ? 17.556 -7.715 -16.064 1.00 65.69 106 PRO A O 1
ATOM 809 N N . ASP A 1 107 ? 18.621 -5.731 -16.093 1.00 72.25 107 ASP A N 1
ATOM 810 C CA . ASP A 1 107 ? 19.979 -6.244 -16.290 1.00 72.25 107 ASP A CA 1
ATOM 811 C C . ASP A 1 107 ? 20.747 -6.466 -14.973 1.00 72.25 107 ASP A C 1
ATOM 813 O O . ASP A 1 107 ? 21.922 -6.831 -14.984 1.00 72.25 107 ASP A O 1
ATOM 817 N N . SER A 1 108 ? 20.114 -6.224 -13.821 1.00 57.56 108 SER A N 1
ATOM 818 C CA . SER A 1 108 ? 20.700 -6.499 -12.507 1.00 57.56 108 SER A CA 1
ATOM 819 C C . SER A 1 108 ? 20.272 -7.894 -12.042 1.00 57.56 108 SER A C 1
ATOM 821 O O . SER A 1 108 ? 19.069 -8.151 -11.958 1.00 57.56 108 SER A O 1
ATOM 823 N N . PRO A 1 109 ? 21.209 -8.813 -11.741 1.00 50.25 109 PRO A N 1
ATOM 824 C CA . PRO A 1 109 ? 20.838 -10.121 -11.219 1.00 50.25 109 PRO A CA 1
ATOM 825 C C . PRO A 1 109 ? 20.090 -9.958 -9.885 1.00 50.25 109 PRO A C 1
ATOM 827 O O . PRO A 1 109 ? 20.444 -9.073 -9.101 1.00 50.25 109 PRO A O 1
ATOM 830 N N . PRO A 1 110 ? 19.066 -10.786 -9.602 1.00 55.19 110 PRO A N 1
ATOM 831 C CA . PRO A 1 110 ? 18.462 -10.810 -8.276 1.00 55.19 110 PRO A CA 1
ATOM 832 C C . PRO A 1 110 ? 19.527 -11.232 -7.250 1.00 55.19 110 PRO A C 1
ATOM 834 O O . PRO A 1 110 ? 20.176 -12.265 -7.433 1.00 55.19 110 PRO A O 1
ATOM 837 N N . GLY A 1 111 ? 19.728 -10.401 -6.223 1.00 52.06 111 GLY A N 1
ATOM 838 C CA . GLY A 1 111 ? 20.634 -10.646 -5.094 1.00 52.06 111 GLY A CA 1
ATOM 839 C C . GLY A 1 111 ? 19.984 -11.389 -3.935 1.00 52.06 111 GLY A C 1
ATOM 840 O O . GLY A 1 111 ? 18.740 -11.325 -3.796 1.00 52.06 111 GLY A O 1
#

Sequence (111 aa):
MGGPAAGHHFGDWHRGSLVALDALPSAQHERVKAEDVAAYVGEYAAGLGISTWEREALGTLYSLGNSIQPSGDGYISNGFIDGQHRVQAMLDAGVRRTVVLRYFWPDSPPG